Protein AF-A0A9E0PCP7-F1 (afdb_monomer_lite)

Foldseek 3Di:
DQLVVLVVVCVVVVPPLVSLLSNLVVLLVCCVVPNDDPVSLVSSLVSLVVCCVVPVVDPSSVVSLVSNQVSCVVNVNCVSRD

Sequence (82 aa):
EAVALFNKAVAELPSNMQIMLNAVNAILAFVHRKGWHESHVSLAHDYLEHVRHTDPANVKFQRLLVAYRTLIEKHGKTQWML

Radius of gyration: 11.76 Å; chains: 1; bounding box: 33×18×30 Å

Structure (mmCIF, N/CA/C/O backbone):
data_AF-A0A9E0PCP7-F1
#
_entry.id   AF-A0A9E0PCP7-F1
#
loop_
_atom_site.group_PDB
_atom_site.id
_atom_site.type_symbol
_atom_site.label_atom_id
_atom_site.label_alt_id
_atom_site.label_comp_id
_atom_site.label_asym_id
_atom_site.label_entity_id
_atom_site.label_seq_id
_atom_site.pdbx_PDB_ins_code
_atom_site.Cartn_x
_atom_site.Cartn_y
_atom_site.Cartn_z
_atom_site.occupancy
_atom_site.B_iso_or_equiv
_atom_site.auth_seq_id
_atom_site.auth_comp_id
_atom_site.auth_asym_id
_atom_site.auth_atom_id
_atom_site.pdbx_PDB_model_num
ATOM 1 N N . GLU A 1 1 ? 5.969 -7.399 15.087 1.00 60.94 1 GLU A N 1
ATOM 2 C CA . GLU A 1 1 ? 7.356 -7.760 14.719 1.00 60.94 1 GLU A CA 1
ATOM 3 C C . GLU A 1 1 ? 7.661 -7.559 13.236 1.00 60.94 1 GLU A C 1
ATOM 5 O O . GLU A 1 1 ? 8.450 -6.674 12.945 1.00 60.94 1 GLU A O 1
ATOM 10 N N . ALA A 1 2 ? 7.014 -8.262 12.294 1.00 63.28 2 ALA A N 1
ATOM 11 C CA . ALA A 1 2 ? 7.354 -8.167 10.861 1.00 63.28 2 ALA A CA 1
ATOM 12 C C . ALA A 1 2 ? 7.322 -6.738 10.273 1.00 63.28 2 ALA A C 1
ATOM 14 O O . ALA A 1 2 ? 8.253 -6.343 9.582 1.00 63.28 2 ALA A O 1
ATOM 15 N N . VAL A 1 3 ? 6.296 -5.936 10.579 1.00 67.44 3 VAL A N 1
ATOM 16 C CA . VAL A 1 3 ? 6.170 -4.574 10.024 1.00 67.44 3 VAL A CA 1
ATOM 17 C C . VAL A 1 3 ? 7.294 -3.644 10.502 1.00 67.44 3 VAL A C 1
ATOM 19 O O . VAL A 1 3 ? 7.869 -2.920 9.701 1.00 67.44 3 VAL A O 1
ATOM 22 N N . ALA A 1 4 ? 7.684 -3.720 11.778 1.00 70.94 4 ALA A N 1
ATOM 23 C CA . ALA A 1 4 ? 8.779 -2.908 12.317 1.00 70.94 4 ALA A CA 1
ATOM 24 C C . ALA A 1 4 ? 10.137 -3.267 11.684 1.00 70.94 4 ALA A C 1
ATOM 26 O O . ALA A 1 4 ? 10.933 -2.377 11.386 1.00 70.94 4 ALA A O 1
ATOM 27 N N . LEU A 1 5 ? 10.376 -4.559 11.427 1.00 66.12 5 LEU A N 1
ATOM 28 C CA . LEU A 1 5 ? 11.576 -5.030 10.731 1.00 66.12 5 LEU A CA 1
ATOM 29 C C . LEU A 1 5 ? 11.629 -4.513 9.290 1.00 66.12 5 LEU A C 1
ATOM 31 O O . LEU A 1 5 ? 12.684 -4.079 8.834 1.00 66.12 5 LEU A O 1
ATOM 35 N N . PHE A 1 6 ? 10.492 -4.497 8.590 1.00 66.88 6 PHE A N 1
ATOM 36 C CA . PHE A 1 6 ? 10.433 -3.968 7.231 1.00 66.88 6 PHE A CA 1
ATOM 37 C C . PHE A 1 6 ? 10.575 -2.449 7.175 1.00 66.88 6 PHE A C 1
ATOM 39 O O . PHE A 1 6 ? 11.253 -1.955 6.283 1.00 66.88 6 PHE A O 1
ATOM 46 N N . ASN A 1 7 ? 10.018 -1.709 8.134 1.00 65.94 7 ASN A N 1
ATOM 47 C CA . ASN A 1 7 ? 10.186 -0.255 8.190 1.00 65.94 7 ASN A CA 1
ATOM 48 C C . ASN A 1 7 ? 11.660 0.123 8.342 1.00 65.94 7 ASN A C 1
ATOM 50 O O . ASN A 1 7 ? 12.147 1.007 7.642 1.00 65.94 7 ASN A O 1
ATOM 54 N N . LYS A 1 8 ? 12.388 -0.596 9.204 1.00 69.50 8 LYS A N 1
ATOM 55 C CA . LYS A 1 8 ? 13.834 -0.423 9.347 1.00 69.50 8 LYS A CA 1
ATOM 56 C C . LYS A 1 8 ? 14.579 -0.805 8.063 1.00 69.50 8 LYS A C 1
ATOM 58 O O . LYS A 1 8 ? 15.419 -0.046 7.600 1.00 69.50 8 LYS A O 1
ATOM 63 N N . ALA A 1 9 ? 14.224 -1.935 7.451 1.00 60.25 9 ALA A N 1
ATOM 64 C CA . ALA A 1 9 ? 14.873 -2.409 6.230 1.00 60.25 9 ALA A CA 1
ATOM 65 C C . ALA A 1 9 ? 14.648 -1.485 5.020 1.00 60.25 9 ALA A C 1
ATOM 67 O O . ALA A 1 9 ? 15.558 -1.316 4.218 1.00 60.25 9 ALA A O 1
ATOM 68 N N . VAL A 1 10 ? 13.468 -0.871 4.876 1.00 64.50 10 VAL A N 1
ATOM 69 C CA . VAL A 1 10 ? 13.222 0.105 3.802 1.00 64.50 10 VAL A CA 1
ATOM 70 C C . VAL A 1 10 ? 13.938 1.427 4.081 1.00 64.50 10 VAL A C 1
ATOM 72 O O . VAL A 1 10 ? 14.471 2.018 3.149 1.00 64.50 10 VAL A O 1
ATOM 75 N N . ALA A 1 11 ? 14.023 1.865 5.341 1.00 67.94 11 ALA A N 1
ATOM 76 C CA . ALA A 1 11 ? 14.813 3.044 5.699 1.00 67.94 11 ALA A CA 1
ATOM 77 C C . ALA A 1 11 ? 16.314 2.855 5.398 1.00 67.94 11 ALA A C 1
ATOM 79 O O . ALA A 1 11 ? 16.978 3.798 4.975 1.00 67.94 11 ALA A O 1
ATOM 80 N N . GLU A 1 12 ? 16.841 1.641 5.582 1.00 67.19 12 GLU A N 1
ATOM 81 C CA . GLU A 1 12 ? 18.243 1.306 5.297 1.00 67.19 12 GLU A CA 1
ATOM 82 C C . GLU A 1 12 ? 18.500 0.990 3.810 1.00 67.19 12 GLU A C 1
ATOM 84 O O . GLU A 1 12 ? 19.602 1.222 3.317 1.00 67.19 12 GLU A O 1
ATOM 89 N N . LEU A 1 13 ? 17.498 0.487 3.076 1.00 68.75 13 LEU A N 1
ATOM 90 C CA . LEU A 1 13 ? 17.600 0.097 1.661 1.00 68.75 13 LEU A CA 1
ATOM 91 C C . LEU A 1 13 ? 16.410 0.628 0.831 1.00 68.75 13 LEU A C 1
ATOM 93 O O . LEU A 1 13 ? 15.617 -0.162 0.299 1.00 68.75 13 LEU A O 1
ATOM 97 N N . PRO A 1 14 ? 16.294 1.958 0.653 1.00 61.91 14 PRO A N 1
ATOM 98 C CA . PRO A 1 14 ? 15.116 2.602 0.066 1.00 61.91 14 PRO A CA 1
ATOM 99 C C . PRO A 1 14 ? 14.921 2.350 -1.435 1.00 61.91 14 PRO A C 1
ATOM 101 O O . PRO A 1 14 ? 13.897 2.741 -1.975 1.00 61.91 14 PRO A O 1
ATOM 104 N N . SER A 1 15 ? 15.857 1.691 -2.127 1.00 68.88 15 SER A N 1
ATOM 105 C CA . SER A 1 15 ? 15.714 1.329 -3.551 1.00 68.88 15 SER A CA 1
ATOM 106 C C . SER A 1 15 ? 15.399 -0.148 -3.791 1.00 68.88 15 SER A C 1
ATOM 108 O O . SER A 1 15 ? 15.234 -0.563 -4.937 1.00 68.88 15 SER A O 1
ATOM 110 N N . ASN A 1 16 ? 15.304 -0.976 -2.744 1.00 84.94 16 ASN A N 1
ATOM 111 C CA . ASN A 1 16 ? 15.015 -2.392 -2.939 1.00 84.94 16 ASN A CA 1
ATOM 112 C C . ASN A 1 16 ? 13.501 -2.638 -3.033 1.00 84.94 16 ASN A C 1
ATOM 114 O O . ASN A 1 16 ? 12.807 -2.866 -2.040 1.00 84.94 16 ASN A O 1
ATOM 118 N N . MET A 1 17 ? 13.003 -2.645 -4.269 1.00 89.62 17 MET A N 1
ATOM 119 C CA . MET A 1 17 ? 11.600 -2.902 -4.599 1.00 89.62 17 MET A CA 1
ATOM 120 C C . MET A 1 17 ? 11.064 -4.213 -4.007 1.00 89.62 17 MET A C 1
ATOM 122 O O . MET A 1 17 ? 9.911 -4.287 -3.580 1.00 89.62 17 MET A O 1
ATOM 126 N N . GLN A 1 18 ? 11.890 -5.259 -3.927 1.00 89.81 18 GLN A N 1
ATOM 127 C CA . GLN A 1 18 ? 11.471 -6.534 -3.348 1.00 89.81 18 GLN A CA 1
ATOM 128 C C . GLN A 1 18 ? 11.182 -6.400 -1.847 1.00 89.81 18 GLN A C 1
ATOM 130 O O . GLN A 1 18 ? 10.209 -6.988 -1.363 1.00 89.81 18 GLN A O 1
ATOM 135 N N . ILE A 1 19 ? 11.987 -5.609 -1.127 1.00 88.56 19 ILE A N 1
ATOM 136 C CA . ILE A 1 19 ? 11.778 -5.298 0.293 1.00 88.56 19 ILE A CA 1
ATOM 137 C C . ILE A 1 19 ? 10.510 -4.454 0.464 1.00 88.56 19 ILE A C 1
ATOM 139 O O . ILE A 1 19 ? 9.675 -4.813 1.293 1.00 88.56 19 ILE A O 1
ATOM 143 N N . MET A 1 20 ? 10.298 -3.423 -0.363 1.00 91.06 20 MET A N 1
ATOM 144 C CA . MET A 1 20 ? 9.066 -2.617 -0.330 1.00 91.06 20 MET A CA 1
ATOM 145 C C . MET A 1 20 ? 7.812 -3.474 -0.532 1.00 91.06 20 MET A C 1
ATOM 147 O O . MET A 1 20 ? 6.891 -3.443 0.282 1.00 91.06 20 MET A O 1
ATOM 151 N N . LEU A 1 21 ? 7.785 -4.321 -1.564 1.00 94.69 21 LEU A N 1
ATOM 152 C CA . LEU A 1 21 ? 6.635 -5.188 -1.838 1.00 94.69 21 LEU A CA 1
ATOM 153 C C . LEU A 1 21 ? 6.440 -6.268 -0.757 1.00 94.69 21 LEU A C 1
ATOM 155 O O . LEU A 1 21 ? 5.320 -6.720 -0.523 1.00 94.69 21 LEU A O 1
ATOM 159 N N . ASN A 1 22 ? 7.506 -6.706 -0.080 1.00 92.69 22 ASN A N 1
ATOM 160 C CA . ASN A 1 22 ? 7.386 -7.559 1.109 1.00 92.69 22 ASN A CA 1
ATOM 161 C C . ASN A 1 22 ? 6.766 -6.803 2.293 1.00 92.69 22 ASN A C 1
ATOM 163 O O . ASN A 1 22 ? 5.899 -7.356 2.972 1.00 92.69 22 ASN A O 1
ATOM 167 N N . ALA A 1 23 ? 7.164 -5.547 2.504 1.00 92.38 23 ALA A N 1
ATOM 168 C CA . ALA A 1 23 ? 6.612 -4.681 3.538 1.00 92.38 23 ALA A CA 1
ATOM 169 C C . ALA A 1 23 ? 5.113 -4.437 3.323 1.00 92.38 23 ALA A C 1
ATOM 171 O O . ALA A 1 23 ? 4.324 -4.645 4.244 1.00 92.38 23 ALA A O 1
ATOM 172 N N . VAL A 1 24 ? 4.708 -4.102 2.090 1.00 95.75 24 VAL A N 1
ATOM 173 C CA . VAL A 1 24 ? 3.295 -3.955 1.702 1.00 95.75 24 VAL A CA 1
ATOM 174 C C . VAL A 1 24 ? 2.517 -5.223 2.044 1.00 95.75 24 VAL A C 1
ATOM 176 O O . VAL A 1 24 ? 1.506 -5.155 2.737 1.00 95.75 24 VAL A O 1
ATOM 179 N N . ASN A 1 25 ? 3.005 -6.396 1.633 1.00 96.38 25 ASN A N 1
ATOM 180 C CA . ASN A 1 25 ? 2.326 -7.660 1.920 1.00 96.38 25 ASN A CA 1
ATOM 181 C C . ASN A 1 25 ? 2.151 -7.904 3.434 1.00 96.38 25 ASN A C 1
ATOM 183 O O . ASN A 1 25 ? 1.086 -8.328 3.884 1.00 96.38 25 ASN A O 1
ATOM 187 N N . ALA A 1 26 ? 3.179 -7.603 4.235 1.00 94.75 26 ALA A N 1
ATOM 188 C CA . ALA A 1 26 ? 3.115 -7.730 5.689 1.00 94.75 26 ALA A CA 1
ATOM 189 C C . ALA A 1 26 ? 2.110 -6.751 6.319 1.00 94.75 26 ALA A C 1
ATOM 191 O O . ALA A 1 26 ? 1.363 -7.139 7.220 1.00 94.75 26 ALA A O 1
ATOM 192 N N . ILE A 1 27 ? 2.058 -5.510 5.829 1.00 95.31 27 ILE A N 1
ATOM 193 C CA . ILE A 1 27 ? 1.088 -4.496 6.256 1.00 95.31 27 ILE A CA 1
ATOM 194 C C . ILE A 1 27 ? -0.339 -4.940 5.924 1.00 95.31 27 ILE A C 1
ATOM 196 O O . ILE A 1 27 ? -1.193 -4.936 6.809 1.00 95.31 27 ILE A O 1
ATOM 200 N N . LEU A 1 28 ? -0.600 -5.379 4.689 1.00 96.62 28 LEU A N 1
ATOM 201 C CA . LEU A 1 28 ? -1.924 -5.849 4.272 1.00 96.62 28 LEU A CA 1
ATOM 202 C C . LEU A 1 28 ? -2.396 -7.018 5.146 1.00 96.62 28 LEU A C 1
ATOM 204 O O . LEU A 1 28 ? -3.522 -7.012 5.644 1.00 96.62 28 LEU A O 1
ATOM 208 N N . ALA A 1 29 ? -1.516 -7.990 5.402 1.00 95.69 29 ALA A N 1
ATOM 209 C CA . ALA A 1 29 ? -1.818 -9.114 6.283 1.00 95.69 29 ALA A CA 1
ATOM 210 C C . ALA A 1 29 ? -2.081 -8.674 7.734 1.00 95.69 29 ALA A C 1
ATOM 212 O O . ALA A 1 29 ? -2.953 -9.239 8.399 1.00 95.69 29 ALA A O 1
ATOM 213 N N . PHE A 1 30 ? -1.349 -7.675 8.235 1.00 93.62 30 PHE A N 1
ATOM 214 C CA . PHE A 1 30 ? -1.575 -7.108 9.563 1.00 93.62 30 PHE A CA 1
ATOM 215 C C . PHE A 1 30 ? -2.946 -6.435 9.653 1.00 93.62 30 PHE A C 1
ATOM 217 O O . PHE A 1 30 ? -3.728 -6.798 10.530 1.00 93.62 30 PHE A O 1
ATOM 224 N N . VAL A 1 31 ? -3.270 -5.528 8.727 1.00 94.81 31 VAL A N 1
ATOM 225 C CA . VAL A 1 31 ? -4.544 -4.789 8.724 1.00 94.81 31 VAL A CA 1
ATOM 226 C C . VAL A 1 31 ? -5.724 -5.744 8.553 1.00 94.81 31 VAL A C 1
ATOM 228 O O . VAL A 1 31 ? -6.710 -5.651 9.281 1.00 94.81 31 VAL A O 1
ATOM 231 N N . HIS A 1 32 ? -5.594 -6.751 7.685 1.00 94.00 32 HIS A N 1
ATOM 232 C CA . HIS A 1 32 ? -6.613 -7.785 7.525 1.00 94.00 32 HIS A CA 1
ATOM 233 C C . HIS A 1 32 ? -6.908 -8.546 8.833 1.00 94.00 32 HIS A C 1
ATOM 235 O O . HIS A 1 32 ? -8.052 -8.918 9.086 1.00 94.00 32 HIS A O 1
ATOM 241 N N . ARG A 1 33 ? -5.887 -8.803 9.666 1.00 93.44 33 ARG A N 1
ATOM 242 C CA . ARG A 1 33 ? -6.011 -9.589 10.910 1.00 93.44 33 ARG A CA 1
ATOM 243 C C . ARG A 1 33 ? -6.346 -8.753 12.143 1.00 93.44 33 ARG A C 1
ATOM 245 O O . ARG A 1 33 ? -6.952 -9.278 13.072 1.00 93.44 33 ARG A O 1
ATOM 252 N N . LYS A 1 34 ? -5.867 -7.512 12.205 1.00 93.94 34 LYS A N 1
ATOM 253 C CA . LYS A 1 34 ? -5.905 -6.661 13.406 1.00 93.94 34 LYS A CA 1
ATOM 254 C C . LYS A 1 34 ? -6.801 -5.435 13.255 1.00 93.94 34 LYS A C 1
ATOM 256 O O . LYS A 1 34 ? -7.020 -4.739 14.238 1.00 93.94 34 LYS A O 1
ATOM 261 N N . GLY A 1 35 ? -7.358 -5.212 12.068 1.00 93.69 35 GLY A N 1
ATOM 262 C CA . GLY A 1 35 ? -8.179 -4.049 11.765 1.00 93.69 35 GLY A CA 1
ATOM 263 C C . GLY A 1 35 ? -7.357 -2.861 11.269 1.00 93.69 35 GLY A C 1
ATOM 264 O O . GLY A 1 35 ? -6.139 -2.936 11.096 1.00 93.69 35 GLY A O 1
ATOM 265 N N . TRP A 1 36 ? -8.065 -1.763 11.005 1.00 94.69 36 TRP A N 1
ATOM 266 C CA . TRP A 1 36 ? -7.511 -0.559 10.393 1.00 94.69 36 TRP A CA 1
ATOM 267 C C . TRP A 1 36 ? -6.390 0.056 11.234 1.00 94.69 36 TRP A C 1
ATOM 269 O O . TRP A 1 36 ? -6.563 0.305 12.426 1.00 94.69 36 TRP A O 1
ATOM 279 N N . HIS A 1 37 ? -5.262 0.358 10.591 1.00 93.88 37 HIS A N 1
ATOM 280 C CA . HIS A 1 37 ? -4.162 1.082 11.213 1.00 93.88 37 HIS A CA 1
ATOM 281 C C . HIS A 1 37 ? -3.566 2.073 10.217 1.00 93.88 37 HIS A C 1
ATOM 283 O O . HIS A 1 37 ? -2.787 1.705 9.339 1.00 93.88 37 HIS A O 1
ATOM 289 N N . GLU A 1 38 ? -3.938 3.339 10.366 1.00 94.12 38 GLU A N 1
ATOM 290 C CA . GLU A 1 38 ? -3.738 4.366 9.343 1.00 94.12 38 GLU A CA 1
ATOM 291 C C . GLU A 1 38 ? -2.272 4.572 8.958 1.00 94.12 38 GLU A C 1
ATOM 293 O O . GLU A 1 38 ? -1.948 4.528 7.777 1.00 94.12 38 GLU A O 1
ATOM 298 N N . SER A 1 39 ? -1.364 4.666 9.934 1.00 91.31 39 SER A N 1
ATOM 299 C CA . SER A 1 39 ? 0.070 4.823 9.651 1.00 91.31 39 SER A CA 1
ATOM 300 C C . SER A 1 39 ? 0.671 3.654 8.863 1.00 91.31 39 SER A C 1
ATOM 302 O O . SER A 1 39 ? 1.562 3.858 8.044 1.00 91.31 39 SER A O 1
ATOM 304 N N . HIS A 1 40 ? 0.171 2.430 9.062 1.00 92.31 40 HIS A N 1
ATOM 305 C CA . HIS A 1 40 ? 0.618 1.278 8.284 1.00 92.31 40 HIS A CA 1
ATOM 306 C C . HIS A 1 40 ? 0.069 1.344 6.860 1.00 92.31 40 HIS A C 1
ATOM 308 O O . HIS A 1 40 ? 0.813 1.119 5.911 1.00 92.31 40 HIS A O 1
ATOM 314 N N . VAL A 1 41 ? -1.213 1.682 6.696 1.00 95.56 41 VAL A N 1
ATOM 315 C CA . VAL A 1 41 ? -1.828 1.807 5.367 1.00 95.56 41 VAL A CA 1
ATOM 316 C C . VAL A 1 41 ? -1.191 2.936 4.558 1.00 95.56 41 VAL A C 1
ATOM 318 O O . VAL A 1 41 ? -0.922 2.726 3.379 1.00 95.56 41 VAL A O 1
ATOM 321 N N . SER A 1 42 ? -0.874 4.070 5.190 1.00 95.44 42 SER A N 1
ATOM 322 C CA . SER A 1 42 ? -0.119 5.164 4.567 1.00 95.44 42 SER A CA 1
ATOM 323 C C . SER A 1 42 ? 1.227 4.687 4.042 1.00 95.44 42 SER A C 1
ATOM 325 O O . SER A 1 42 ? 1.582 4.956 2.904 1.00 95.44 42 SER A O 1
ATOM 327 N N . LEU A 1 43 ? 1.948 3.888 4.826 1.00 93.50 43 LEU A N 1
ATOM 328 C CA . LEU A 1 43 ? 3.234 3.370 4.386 1.00 93.50 43 LEU A CA 1
ATOM 329 C C . LEU A 1 43 ? 3.107 2.388 3.210 1.00 93.50 43 LEU A C 1
ATOM 331 O O . LEU A 1 43 ? 3.904 2.417 2.276 1.00 93.50 43 LEU A O 1
ATOM 335 N N . ALA A 1 44 ? 2.099 1.512 3.238 1.00 95.50 44 ALA A N 1
ATOM 336 C CA . ALA A 1 44 ? 1.834 0.619 2.113 1.00 95.50 44 ALA A CA 1
ATOM 337 C C . ALA A 1 44 ? 1.437 1.391 0.847 1.00 95.50 44 ALA A C 1
ATOM 339 O O . ALA A 1 44 ? 1.852 1.001 -0.241 1.00 95.50 44 ALA A O 1
ATOM 340 N N . HIS A 1 45 ? 0.670 2.473 0.997 1.00 97.25 45 HIS A N 1
ATOM 341 C CA . HIS A 1 45 ? 0.312 3.377 -0.089 1.00 97.25 45 HIS A CA 1
ATOM 342 C C . HIS A 1 45 ? 1.566 3.979 -0.733 1.00 97.25 45 HIS A C 1
ATOM 344 O O . HIS A 1 45 ? 1.759 3.831 -1.936 1.00 97.25 45 HIS A O 1
ATOM 350 N N . ASP A 1 46 ? 2.464 4.556 0.067 1.00 94.94 46 ASP A N 1
ATOM 351 C CA . ASP A 1 46 ? 3.682 5.206 -0.431 1.00 94.94 46 ASP A CA 1
ATOM 352 C C . ASP A 1 46 ? 4.600 4.225 -1.177 1.00 94.94 46 ASP A C 1
ATOM 354 O O . ASP A 1 46 ? 5.139 4.537 -2.241 1.00 94.94 46 ASP A O 1
ATOM 358 N N . TYR A 1 47 ? 4.738 2.999 -0.666 1.00 94.56 47 TYR A N 1
ATOM 359 C CA . TYR A 1 47 ? 5.498 1.952 -1.348 1.00 94.56 47 TYR A CA 1
ATOM 360 C C . TYR A 1 47 ? 4.841 1.504 -2.652 1.00 94.56 47 TYR A C 1
ATOM 362 O O . TYR A 1 47 ? 5.540 1.293 -3.643 1.00 94.56 47 TYR A O 1
ATOM 370 N N . LEU A 1 48 ? 3.516 1.347 -2.678 1.00 96.69 48 LEU A N 1
ATOM 371 C CA . LEU A 1 48 ? 2.800 0.992 -3.901 1.00 96.69 48 LEU A CA 1
ATOM 372 C C . LEU A 1 48 ? 2.913 2.100 -4.953 1.00 96.69 48 LEU A C 1
ATOM 374 O O . LEU A 1 48 ? 3.195 1.783 -6.106 1.00 96.69 48 LEU A O 1
ATOM 378 N N . GLU A 1 49 ? 2.791 3.370 -4.570 1.00 96.56 49 GLU A N 1
ATOM 379 C CA . GLU A 1 49 ? 3.001 4.510 -5.471 1.00 96.56 49 GLU A CA 1
AT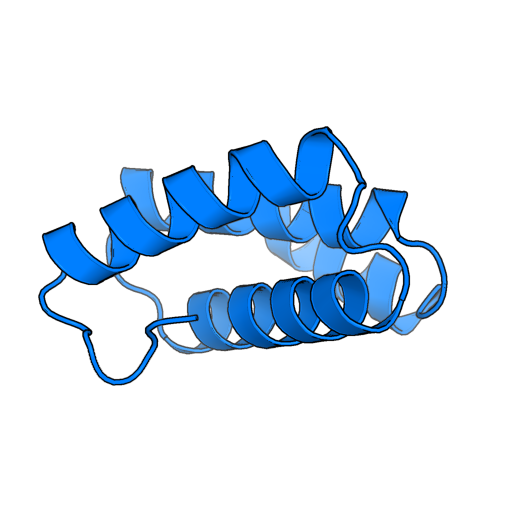OM 380 C C . GLU A 1 49 ? 4.415 4.532 -6.046 1.00 96.56 49 GLU A C 1
ATOM 382 O O . GLU A 1 49 ? 4.600 4.667 -7.258 1.00 96.56 49 GLU A O 1
ATOM 387 N N . HIS A 1 50 ? 5.426 4.322 -5.203 1.00 93.88 50 HIS A N 1
ATOM 388 C CA . HIS A 1 50 ? 6.810 4.274 -5.660 1.00 93.88 50 HIS A CA 1
ATOM 389 C C . HIS A 1 50 ? 7.032 3.174 -6.711 1.00 93.88 50 HIS A C 1
ATOM 391 O O . HIS A 1 50 ? 7.643 3.414 -7.758 1.00 93.88 50 HIS A O 1
ATOM 397 N N . VAL A 1 51 ? 6.500 1.969 -6.475 1.00 94.25 51 VAL A N 1
ATOM 398 C CA . VAL A 1 51 ? 6.608 0.868 -7.444 1.00 94.25 51 VAL A CA 1
ATOM 399 C C . VAL A 1 51 ? 5.770 1.127 -8.694 1.00 94.25 51 VAL A C 1
ATOM 401 O O . VAL A 1 51 ? 6.249 0.846 -9.789 1.00 94.25 51 VAL A O 1
ATOM 404 N N . ARG A 1 52 ? 4.584 1.736 -8.574 1.00 96.38 52 ARG A N 1
ATOM 405 C CA . ARG A 1 52 ? 3.755 2.140 -9.721 1.00 96.38 52 ARG A CA 1
ATOM 406 C C . ARG A 1 52 ? 4.510 3.069 -10.672 1.00 96.38 52 ARG A C 1
ATOM 408 O O . ARG A 1 52 ? 4.362 2.944 -11.884 1.00 96.38 52 ARG A O 1
ATOM 415 N N . HIS A 1 53 ? 5.325 3.975 -10.134 1.00 95.06 53 HIS A N 1
ATOM 416 C CA . HIS A 1 53 ? 6.155 4.883 -10.927 1.00 95.06 53 HIS A CA 1
ATOM 417 C C . HIS A 1 53 ? 7.419 4.235 -11.506 1.00 95.06 53 HIS A C 1
ATOM 419 O O . HIS A 1 53 ? 7.910 4.699 -12.532 1.00 95.06 53 HIS A O 1
ATOM 425 N N . THR A 1 54 ? 7.939 3.180 -10.874 1.00 93.56 54 THR A N 1
ATOM 426 C CA . THR A 1 54 ? 9.248 2.600 -11.222 1.00 93.56 54 THR A CA 1
ATOM 427 C C . THR A 1 54 ? 9.138 1.342 -12.088 1.00 93.56 54 THR A C 1
ATOM 429 O O . THR A 1 54 ? 9.846 1.214 -13.081 1.00 93.56 54 THR A O 1
ATOM 432 N N . ASP A 1 55 ? 8.259 0.407 -11.724 1.00 95.19 55 ASP A N 1
ATOM 433 C CA . ASP A 1 55 ? 8.013 -0.848 -12.445 1.00 95.19 55 ASP A CA 1
ATOM 434 C C . ASP A 1 55 ? 6.532 -1.253 -12.303 1.00 95.19 55 ASP A C 1
ATOM 436 O O . ASP A 1 55 ? 6.183 -2.167 -11.543 1.00 95.19 55 ASP A O 1
ATOM 440 N N . PRO A 1 56 ? 5.619 -0.579 -13.026 1.00 95.94 56 PRO A N 1
ATOM 441 C CA . PRO A 1 56 ? 4.197 -0.895 -12.965 1.00 95.94 56 PRO A CA 1
ATOM 442 C C . PRO A 1 56 ? 3.878 -2.297 -13.500 1.00 95.94 56 PRO A C 1
ATOM 444 O O . PRO A 1 56 ? 2.829 -2.840 -13.170 1.00 95.94 56 PRO A O 1
ATOM 447 N N . ALA A 1 57 ? 4.747 -2.912 -14.308 1.00 96.44 57 ALA A N 1
ATOM 448 C CA . ALA A 1 57 ? 4.526 -4.253 -14.851 1.00 96.44 57 ALA A CA 1
ATOM 449 C C . ALA A 1 57 ? 4.884 -5.371 -13.855 1.00 96.44 57 ALA A C 1
ATOM 451 O O . ALA A 1 57 ? 4.625 -6.548 -14.127 1.00 96.44 57 ALA A O 1
ATOM 452 N N . ASN A 1 58 ? 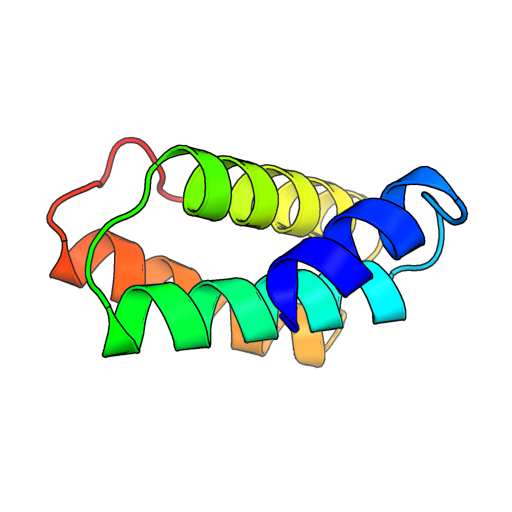5.446 -5.030 -12.691 1.00 96.75 58 ASN A N 1
ATOM 453 C CA . ASN A 1 58 ? 5.857 -6.006 -11.697 1.00 96.75 58 ASN A CA 1
ATOM 454 C C . ASN A 1 58 ? 4.685 -6.904 -11.252 1.00 96.75 58 ASN A C 1
ATOM 456 O O . ASN A 1 58 ? 3.691 -6.454 -10.678 1.00 96.75 58 ASN A O 1
ATOM 460 N N . VAL A 1 59 ? 4.820 -8.217 -11.463 1.00 97.69 59 VAL A N 1
ATOM 461 C CA . VAL A 1 59 ? 3.751 -9.198 -11.190 1.00 97.69 59 VAL A CA 1
ATOM 462 C C . VAL A 1 59 ? 3.315 -9.184 -9.723 1.00 97.69 59 VAL A C 1
ATOM 464 O O . VAL A 1 59 ? 2.133 -9.352 -9.410 1.00 97.69 59 VAL A O 1
ATOM 467 N N . LYS A 1 60 ? 4.258 -8.988 -8.798 1.00 97.19 60 LYS A N 1
ATOM 468 C CA . LYS A 1 60 ? 3.953 -8.945 -7.367 1.00 97.19 60 LYS A CA 1
ATOM 469 C C . LYS A 1 60 ? 3.263 -7.638 -6.988 1.00 97.19 60 LYS A C 1
ATOM 471 O O . LYS A 1 60 ? 2.313 -7.685 -6.212 1.00 97.19 60 LYS A O 1
ATOM 476 N N . PHE A 1 61 ? 3.697 -6.513 -7.553 1.00 98.12 61 PHE A N 1
ATOM 477 C CA . PHE A 1 61 ? 3.008 -5.231 -7.404 1.00 98.12 61 PHE A CA 1
ATOM 478 C C . PHE A 1 61 ? 1.551 -5.324 -7.857 1.00 98.12 61 PHE A C 1
ATOM 480 O O . PHE A 1 61 ? 0.669 -5.023 -7.064 1.00 98.12 61 PHE A O 1
ATOM 487 N N . GLN A 1 62 ? 1.287 -5.832 -9.064 1.00 98.38 62 GLN A N 1
ATOM 488 C CA . GLN A 1 62 ? -0.076 -5.947 -9.598 1.00 98.38 62 GLN A CA 1
ATOM 489 C C . GLN A 1 62 ? -1.000 -6.748 -8.669 1.00 98.38 62 GLN A C 1
ATOM 491 O O . GLN A 1 62 ? -2.118 -6.332 -8.371 1.00 98.38 62 GLN A O 1
ATOM 496 N N . ARG A 1 63 ? -0.509 -7.868 -8.124 1.00 98.44 63 ARG A N 1
ATOM 497 C CA . ARG A 1 63 ? -1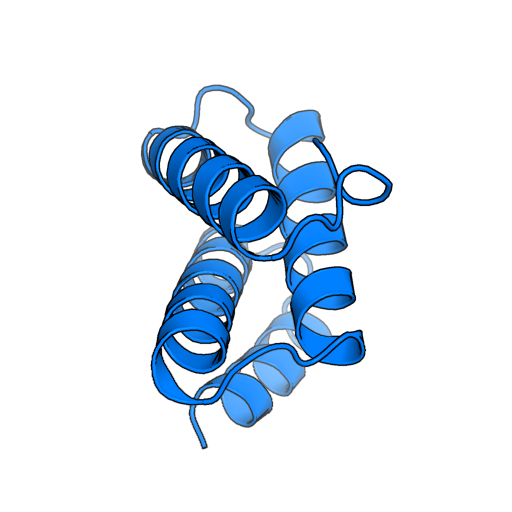.259 -8.668 -7.141 1.00 98.44 63 ARG A CA 1
ATOM 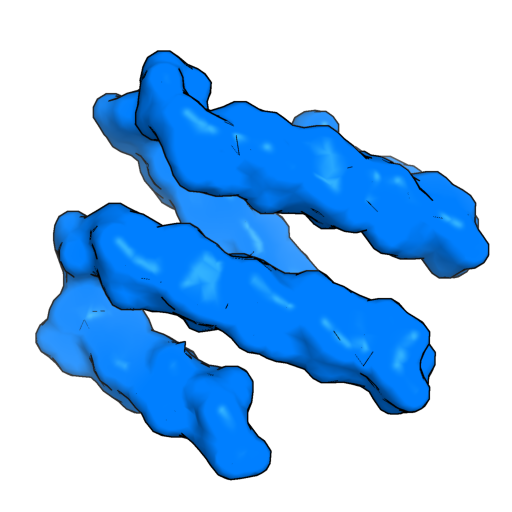498 C C . ARG A 1 63 ? -1.511 -7.911 -5.835 1.00 98.44 63 ARG A C 1
ATOM 500 O O . ARG A 1 63 ? -2.609 -7.989 -5.287 1.00 98.44 63 ARG A O 1
ATOM 507 N N . LEU A 1 64 ? -0.507 -7.195 -5.330 1.00 98.44 64 LEU A N 1
ATOM 508 C CA . LEU A 1 64 ? -0.626 -6.424 -4.091 1.00 98.44 64 LEU A CA 1
ATOM 509 C C . LEU A 1 64 ? -1.520 -5.195 -4.254 1.00 98.44 64 LEU A C 1
ATOM 511 O O . LEU A 1 64 ? -2.243 -4.873 -3.319 1.00 98.44 64 LEU A O 1
ATOM 515 N N . LEU A 1 65 ? -1.532 -4.559 -5.426 1.00 98.50 65 LEU A N 1
ATOM 516 C CA . LEU A 1 65 ? -2.412 -3.436 -5.735 1.00 98.50 65 LEU A CA 1
ATOM 517 C C . LEU A 1 65 ? -3.884 -3.862 -5.694 1.00 98.50 65 LEU A C 1
ATOM 519 O O . LEU A 1 65 ? -4.702 -3.182 -5.082 1.00 98.50 65 LEU A O 1
ATOM 523 N N . VAL A 1 66 ? -4.221 -5.022 -6.268 1.00 98.44 66 VAL A N 1
ATOM 524 C CA . VAL A 1 66 ? -5.580 -5.584 -6.173 1.00 98.44 66 VAL A CA 1
ATOM 525 C C . VAL A 1 66 ? -5.956 -5.850 -4.714 1.00 98.44 66 VAL A C 1
ATOM 527 O O . VAL A 1 66 ? -7.007 -5.405 -4.260 1.00 98.44 66 VAL A O 1
ATOM 530 N N . ALA A 1 67 ? -5.080 -6.515 -3.953 1.00 98.25 67 ALA A N 1
ATOM 531 C CA . ALA A 1 67 ? -5.330 -6.799 -2.539 1.00 98.25 67 ALA A CA 1
ATOM 532 C C . ALA A 1 67 ? -5.486 -5.519 -1.698 1.00 98.25 67 ALA A C 1
ATOM 534 O O . ALA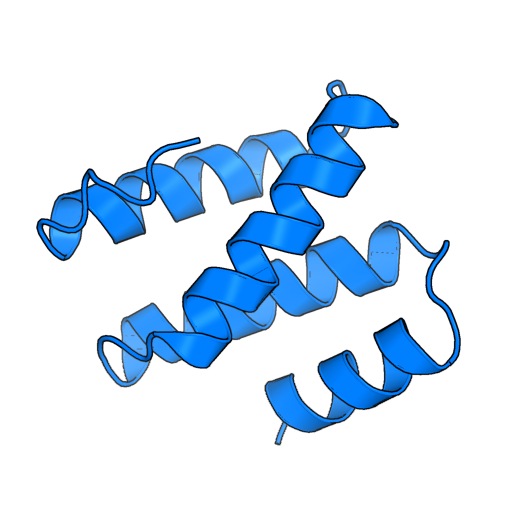 A 1 67 ? -6.333 -5.463 -0.806 1.00 98.25 67 ALA A O 1
ATOM 535 N N . TYR A 1 68 ? -4.693 -4.489 -1.997 1.00 98.44 68 TYR A N 1
ATOM 536 C CA . TYR A 1 68 ? -4.780 -3.175 -1.373 1.00 98.44 68 TYR A CA 1
ATOM 537 C C . TYR A 1 68 ? -6.131 -2.512 -1.662 1.00 98.44 68 TYR A C 1
ATOM 539 O O . TYR A 1 68 ? -6.828 -2.147 -0.720 1.00 98.44 68 TYR A O 1
ATOM 547 N N . ARG A 1 69 ? -6.563 -2.444 -2.929 1.00 98.12 69 ARG A N 1
ATOM 548 C CA . ARG A 1 69 ? -7.870 -1.874 -3.312 1.00 98.12 69 ARG A CA 1
ATOM 549 C C . ARG A 1 69 ? -9.030 -2.565 -2.595 1.00 98.12 69 ARG A C 1
ATOM 551 O O . ARG A 1 69 ? -9.839 -1.895 -1.961 1.00 98.12 69 ARG A O 1
ATOM 558 N N . THR A 1 70 ? -9.047 -3.900 -2.579 1.00 97.62 70 THR A N 1
ATOM 559 C CA . THR A 1 70 ? -10.064 -4.672 -1.843 1.00 97.62 70 THR A CA 1
ATOM 560 C C . THR A 1 70 ? -10.055 -4.366 -0.342 1.00 97.62 70 THR A C 1
ATOM 562 O O . THR A 1 70 ? -11.112 -4.280 0.285 1.00 97.62 70 THR A O 1
ATOM 565 N N . LEU A 1 71 ? -8.874 -4.186 0.261 1.00 96.94 71 LEU A N 1
ATOM 566 C CA . LEU A 1 71 ? -8.753 -3.802 1.668 1.00 96.94 71 LEU A CA 1
ATOM 567 C C . LEU A 1 71 ? -9.335 -2.399 1.921 1.00 96.94 71 LEU A C 1
ATOM 569 O O . LEU A 1 71 ? -10.065 -2.214 2.89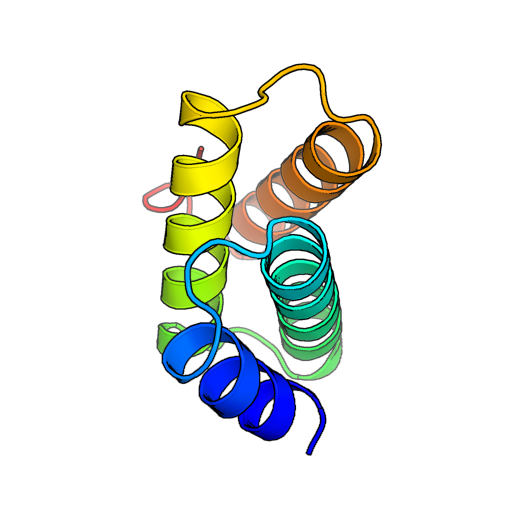6 1.00 96.94 71 LEU A O 1
ATOM 573 N N . ILE A 1 72 ? -9.034 -1.430 1.051 1.00 98.00 72 ILE A N 1
ATOM 574 C CA . ILE A 1 72 ? -9.537 -0.054 1.147 1.00 98.00 72 ILE A CA 1
ATOM 575 C C . ILE A 1 72 ? -11.065 -0.008 1.037 1.00 98.00 72 ILE A C 1
ATOM 577 O O . ILE A 1 72 ? -11.719 0.630 1.867 1.00 98.00 72 ILE A O 1
ATOM 581 N N . GLU A 1 73 ? -11.640 -0.724 0.069 1.00 97.12 73 GLU A N 1
ATOM 582 C CA . GLU A 1 73 ? -13.092 -0.843 -0.110 1.00 97.12 73 GLU A CA 1
ATOM 583 C C . GLU A 1 73 ? -13.762 -1.467 1.116 1.00 97.12 73 GLU A C 1
ATOM 585 O O . GLU A 1 73 ? -14.714 -0.902 1.655 1.00 97.12 73 GLU A O 1
ATOM 590 N N . LYS A 1 74 ? -13.221 -2.584 1.626 1.00 96.12 74 LYS A N 1
ATOM 591 C CA . LYS A 1 74 ? -13.744 -3.281 2.813 1.00 96.12 74 LYS A CA 1
ATOM 592 C C . LYS A 1 74 ? -13.813 -2.380 4.049 1.00 96.12 74 LYS A C 1
ATOM 594 O O . LYS A 1 74 ? -14.695 -2.556 4.887 1.00 96.12 74 LYS A O 1
ATOM 599 N N . HIS A 1 75 ? -12.880 -1.440 4.184 1.00 95.94 75 HIS A N 1
ATOM 600 C CA . HIS A 1 75 ? -12.845 -0.496 5.300 1.00 95.94 75 HIS A CA 1
ATOM 601 C C . HIS A 1 75 ? -13.572 0.829 5.022 1.00 95.94 75 HIS A C 1
ATOM 603 O O . HIS A 1 75 ? -13.645 1.662 5.925 1.00 95.94 75 HIS A O 1
ATOM 609 N N . GLY A 1 76 ? -14.112 1.038 3.815 1.00 96.50 76 GLY A N 1
ATOM 610 C CA . GLY A 1 76 ? -14.782 2.284 3.431 1.00 96.50 76 GLY A CA 1
ATOM 611 C C . GLY A 1 76 ? -13.837 3.489 3.390 1.00 96.50 76 GLY A C 1
ATOM 612 O O . GLY A 1 76 ? -14.240 4.605 3.703 1.00 96.50 76 GLY A O 1
ATOM 613 N N . LYS A 1 77 ? -12.558 3.266 3.069 1.00 95.88 77 LYS A N 1
ATOM 614 C CA . LYS A 1 77 ? -11.485 4.270 3.149 1.00 95.88 77 LYS A CA 1
ATOM 615 C C . LYS A 1 77 ? -11.087 4.796 1.771 1.00 95.88 77 LYS A C 1
ATOM 617 O O . LYS A 1 77 ? -9.905 4.942 1.490 1.00 95.88 77 LYS A O 1
ATOM 622 N N . THR A 1 78 ? -12.064 5.065 0.905 1.00 93.06 78 THR A N 1
ATOM 623 C CA . THR A 1 78 ? -11.865 5.389 -0.523 1.00 93.06 78 THR A CA 1
ATOM 624 C C . THR A 1 78 ? -10.936 6.574 -0.789 1.00 93.06 78 THR A C 1
ATOM 626 O O . THR A 1 78 ? -10.380 6.655 -1.878 1.00 93.06 78 THR A O 1
ATOM 629 N N . GLN A 1 79 ? -10.691 7.446 0.195 1.00 94.44 79 GLN A N 1
ATOM 630 C CA . GLN A 1 79 ? -9.663 8.487 0.099 1.00 94.44 79 GLN A CA 1
ATOM 631 C C . GLN A 1 79 ? -8.227 7.944 -0.051 1.00 94.44 79 GLN A C 1
ATOM 633 O O . GLN A 1 79 ? -7.335 8.699 -0.409 1.00 94.44 79 GLN A O 1
ATOM 638 N N . TRP A 1 80 ? -8.007 6.655 0.223 1.00 95.50 80 TRP A N 1
ATOM 639 C CA . TRP A 1 80 ? -6.732 5.949 0.066 1.00 95.50 80 TRP A CA 1
ATOM 640 C C . TRP A 1 80 ? -6.665 5.117 -1.225 1.00 95.50 80 TRP A C 1
ATOM 642 O O . TRP A 1 80 ? -5.815 4.244 -1.343 1.00 95.50 80 TRP A O 1
ATOM 652 N N . MET A 1 81 ? -7.592 5.296 -2.169 1.00 95.62 81 MET A N 1
ATOM 653 C CA . MET A 1 81 ? -7.608 4.492 -3.394 1.00 95.62 81 MET A CA 1
ATOM 654 C C . MET A 1 81 ? -6.435 4.848 -4.321 1.00 95.62 81 MET A C 1
ATOM 656 O O . MET A 1 81 ? -6.244 6.017 -4.648 1.00 95.62 81 MET A O 1
ATOM 660 N N . LEU A 1 82 ? -5.715 3.816 -4.776 1.00 91.12 82 LEU A N 1
ATOM 661 C CA . LEU A 1 82 ? -4.659 3.871 -5.799 1.00 91.12 82 LEU A CA 1
ATOM 662 C C . LEU A 1 82 ? -5.156 3.366 -7.148 1.00 91.12 82 LEU A C 1
ATOM 664 O O . LEU A 1 82 ? -6.016 2.459 -7.139 1.00 91.12 82 LEU A O 1
#

pLDDT: mean 89.75, std 11.54, range [60.25, 98.5]

Secondary structure (DSSP, 8-state):
-HHHHHHHHHHH-TT-HHHHHHHHHHHHHHHHHH---HHHHHHHHHHHHHHHHH-TT-HHHHHHHHHHHHHHHHTT-GGG--